Protein AF-X1K0M3-F1 (afdb_monomer_lite)

Foldseek 3Di:
DDKDWDFDDDPPDDTAIKIKDWDDDPVRPDDIDMFIDSDPPDDNVVSVVVVVVVVVVVVVVVCLCVPVVLVVDPDPDPVVNVPVVVVSSVVSVVVVVVVVVVCVVDPDPDPDDD

InterPro domains:
  IPR006783 Transposase, ISC1217 [PF04693] (17-103)
  IPR012337 Ribonuclease H-like superfamily [SSF53098] (16-75)

Secondary structure (DSSP, 8-state):
-EEEEEEEEETTEEEEEEEEEEE--TTS-SPPEEEEES-SSS-HHHHHHHHHHHHHHHHHHHHHHHHH-TTT-----HHHHHHHHHHHHHHHHHHHHHHHHHHHTS--------

Radius of gyration: 20.54 Å; chains: 1; bounding box: 45×45×44 Å

Sequence (114 aa):
MFSGVSLWYRSGFDPVQIKWVVIRDPKGKLRTEAFFSTNITVTAQQIIGWYILRWNIEVTFEELRAHLGVETQRQWSDLAIARTTPVLFSLFSLIVLMANKIVKNGEVPIQSYS

Structure (mmCIF, N/CA/C/O backbone):
data_AF-X1K0M3-F1
#
_entry.id   AF-X1K0M3-F1
#
loop_
_atom_site.group_PDB
_atom_site.id
_atom_site.type_symbol
_atom_site.label_atom_id
_atom_site.label_alt_id
_atom_site.label_comp_id
_atom_site.label_asym_id
_atom_site.label_entity_id
_atom_site.label_seq_id
_atom_site.pdbx_PDB_ins_code
_atom_site.Cartn_x
_atom_site.Cartn_y
_atom_site.Cartn_z
_atom_site.occupancy
_atom_site.B_iso_or_equiv
_atom_site.auth_seq_id
_atom_site.auth_comp_id
_atom_site.auth_asym_id
_atom_site.auth_atom_id
_atom_site.pdbx_PDB_model_num
ATOM 1 N N . MET A 1 1 ? -3.385 -8.555 -18.768 1.00 83.50 1 MET A N 1
ATOM 2 C CA . MET A 1 1 ? -2.562 -7.715 -17.872 1.00 83.50 1 MET A CA 1
ATOM 3 C C . MET A 1 1 ? -1.337 -7.288 -18.650 1.00 83.50 1 MET A C 1
ATOM 5 O O . MET A 1 1 ? -0.722 -8.146 -19.270 1.00 83.50 1 MET A O 1
ATOM 9 N N . PHE A 1 2 ? -1.019 -5.999 -18.642 1.00 92.00 2 PHE A N 1
ATOM 10 C CA . PHE A 1 2 ? 0.143 -5.436 -19.331 1.00 92.00 2 PHE A CA 1
ATOM 11 C C . PHE A 1 2 ? 1.068 -4.793 -18.304 1.00 92.00 2 PHE A C 1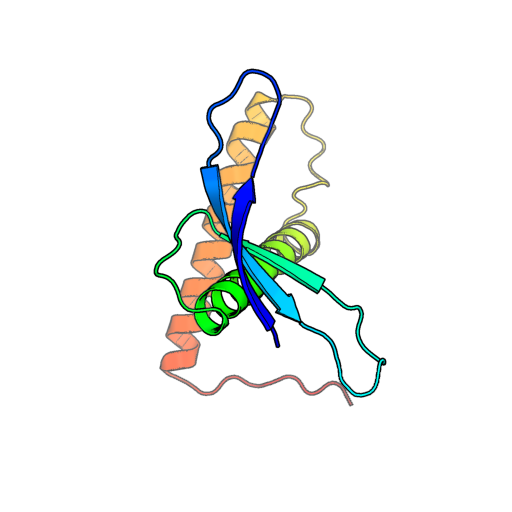
ATOM 13 O O . PHE A 1 2 ? 0.586 -4.268 -17.302 1.00 92.00 2 PHE A O 1
ATOM 20 N N . SER A 1 3 ? 2.377 -4.833 -18.526 1.00 93.69 3 SER A N 1
ATOM 21 C CA . SER A 1 3 ? 3.341 -4.161 -17.659 1.00 93.69 3 SER A CA 1
ATOM 22 C C . SER A 1 3 ? 4.550 -3.672 -18.445 1.00 93.69 3 SER A C 1
ATOM 24 O O . SER A 1 3 ? 4.865 -4.194 -19.514 1.00 93.69 3 SER A O 1
ATOM 26 N N . GLY A 1 4 ? 5.224 -2.664 -17.903 1.00 93.75 4 GLY A N 1
ATOM 27 C CA . GLY A 1 4 ? 6.412 -2.075 -18.505 1.00 93.75 4 GLY A CA 1
ATOM 28 C C . GLY A 1 4 ? 7.123 -1.132 -17.545 1.00 93.75 4 GLY A C 1
ATOM 29 O O . GLY A 1 4 ? 6.674 -0.918 -16.419 1.00 93.75 4 GLY A O 1
ATOM 30 N N . VAL A 1 5 ? 8.247 -0.579 -17.994 1.00 94.81 5 VAL A N 1
ATOM 31 C CA . VAL A 1 5 ? 8.994 0.457 -17.274 1.00 94.81 5 VAL A CA 1
ATOM 32 C C . VAL A 1 5 ? 9.041 1.696 -18.154 1.00 94.81 5 VAL A C 1
ATOM 34 O O . VAL A 1 5 ? 9.359 1.607 -19.337 1.00 94.81 5 VAL A O 1
ATOM 37 N N . SER A 1 6 ? 8.702 2.845 -17.583 1.00 93.25 6 SER A N 1
ATOM 38 C CA . SER A 1 6 ? 8.745 4.139 -18.261 1.00 93.25 6 SER A CA 1
ATOM 39 C C . SER A 1 6 ? 9.392 5.183 -17.364 1.00 93.25 6 SER A C 1
ATOM 41 O O . SER A 1 6 ? 9.333 5.081 -16.139 1.00 93.25 6 SER A O 1
ATOM 43 N N . LEU A 1 7 ? 9.978 6.212 -17.967 1.00 92.44 7 LEU A N 1
ATOM 44 C CA . LEU A 1 7 ? 10.439 7.379 -17.225 1.00 92.44 7 LEU A CA 1
ATOM 45 C C . LEU A 1 7 ? 9.246 8.265 -16.870 1.00 92.44 7 LEU A C 1
ATOM 47 O O . LEU A 1 7 ? 8.470 8.663 -17.738 1.00 92.44 7 LEU A O 1
ATOM 51 N N . TRP A 1 8 ? 9.112 8.572 -15.588 1.00 89.75 8 TRP A N 1
ATOM 52 C CA . TRP A 1 8 ? 8.167 9.544 -15.075 1.00 89.75 8 TRP A CA 1
ATOM 53 C C . TRP A 1 8 ? 8.846 10.905 -14.997 1.00 89.75 8 TRP A C 1
ATOM 55 O O . TRP A 1 8 ? 9.751 11.116 -14.188 1.00 89.75 8 TRP A O 1
ATOM 65 N N . TYR A 1 9 ? 8.408 11.822 -15.854 1.00 89.88 9 TYR A N 1
ATOM 66 C CA . TYR A 1 9 ? 8.958 13.167 -15.936 1.00 89.88 9 TYR A CA 1
ATOM 67 C C . TYR A 1 9 ? 8.084 14.173 -15.182 1.00 89.88 9 TYR A C 1
ATOM 69 O O . TYR A 1 9 ? 6.858 14.177 -15.304 1.00 89.88 9 TYR A O 1
ATOM 77 N N . ARG A 1 10 ? 8.732 15.067 -14.433 1.00 85.19 10 ARG A N 1
ATOM 78 C CA . ARG A 1 10 ? 8.127 16.256 -13.830 1.00 85.19 10 ARG A CA 1
ATOM 79 C C . ARG A 1 10 ? 9.093 17.420 -14.038 1.00 85.19 10 ARG A C 1
ATOM 81 O O . ARG A 1 10 ? 10.277 17.273 -13.758 1.00 85.19 10 ARG A O 1
ATOM 88 N N . SER A 1 11 ? 8.594 18.567 -14.503 1.00 87.81 11 SER A N 1
ATOM 89 C CA . SER A 1 11 ? 9.429 19.762 -14.701 1.00 87.81 11 SER A CA 1
ATOM 90 C C . SER A 1 11 ? 10.186 20.124 -13.418 1.00 87.81 11 SER A C 1
ATOM 92 O O . SER A 1 11 ? 9.587 20.166 -12.342 1.00 87.81 11 SER A O 1
ATOM 94 N N . GLY A 1 12 ? 11.496 20.349 -13.537 1.00 88.88 12 GLY A N 1
ATOM 95 C CA . GLY A 1 12 ? 12.383 20.672 -12.415 1.00 88.88 12 GLY A CA 1
ATOM 96 C C . GLY A 1 12 ? 12.891 19.478 -11.595 1.00 88.88 12 GLY A C 1
ATOM 97 O O . GLY A 1 12 ? 13.585 19.703 -10.610 1.00 88.88 12 GLY A O 1
ATOM 98 N N . PHE A 1 13 ? 12.576 18.234 -11.976 1.00 86.25 13 PHE A N 1
ATOM 99 C CA . PHE A 1 13 ? 13.057 17.026 -11.298 1.00 86.25 13 PHE A CA 1
ATOM 100 C C . PHE A 1 13 ? 13.662 16.034 -12.292 1.00 86.25 13 PHE A C 1
ATOM 102 O O . PHE A 1 13 ? 13.185 15.909 -13.423 1.00 86.25 13 PHE A O 1
ATOM 109 N N . ASP A 1 14 ? 14.678 15.293 -11.844 1.00 87.62 14 ASP A N 1
ATOM 110 C CA . ASP A 1 14 ? 15.253 14.211 -12.637 1.00 87.62 14 ASP A CA 1
ATOM 111 C C . ASP A 1 14 ? 14.198 13.128 -12.914 1.00 87.62 14 ASP A C 1
ATOM 113 O O . ASP A 1 14 ? 13.436 12.751 -12.013 1.00 87.62 14 ASP A O 1
ATOM 117 N N . PRO A 1 15 ? 14.113 12.622 -14.157 1.00 88.00 15 PRO A N 1
ATOM 118 C CA . PRO A 1 15 ? 13.126 11.619 -14.514 1.00 88.00 15 PRO A CA 1
ATOM 119 C C . PRO A 1 15 ? 13.396 10.308 -13.770 1.00 88.00 15 PRO A C 1
ATOM 121 O O . PRO A 1 15 ? 14.495 9.756 -13.819 1.00 88.00 15 PRO A O 1
ATOM 124 N N . VAL A 1 16 ? 12.363 9.778 -13.115 1.00 91.38 16 VAL A N 1
ATOM 125 C CA . VAL A 1 16 ? 12.461 8.548 -12.316 1.00 91.38 16 VAL A CA 1
ATOM 126 C C . VAL A 1 16 ? 11.876 7.383 -13.097 1.00 91.38 16 VAL A C 1
ATOM 128 O O . VAL A 1 16 ? 10.792 7.489 -13.668 1.00 91.38 16 VAL A O 1
ATOM 131 N N . GLN A 1 17 ? 12.566 6.246 -13.116 1.00 93.69 17 GLN A N 1
ATOM 132 C CA . GLN A 1 17 ? 12.003 5.027 -13.691 1.00 93.69 17 GLN A CA 1
ATOM 133 C C . GLN A 1 17 ? 10.862 4.507 -12.814 1.00 93.69 17 GLN A C 1
ATOM 135 O O . GLN A 1 17 ? 11.034 4.274 -11.619 1.00 93.69 17 GLN A O 1
ATOM 140 N N . ILE A 1 18 ? 9.700 4.296 -13.424 1.00 94.12 18 ILE A N 1
ATOM 141 C CA . ILE A 1 18 ? 8.524 3.726 -12.773 1.00 94.12 18 ILE A CA 1
ATOM 142 C C . ILE A 1 18 ? 8.100 2.479 -13.532 1.00 94.12 18 ILE A C 1
ATOM 144 O O . ILE A 1 18 ? 7.953 2.487 -14.757 1.00 94.12 18 ILE A O 1
ATOM 148 N N . LYS A 1 19 ? 7.863 1.402 -12.784 1.00 95.00 19 LYS A N 1
ATOM 149 C CA . LYS A 1 19 ? 7.188 0.219 -13.300 1.00 95.00 19 LYS A CA 1
ATOM 150 C C . LYS A 1 19 ? 5.691 0.427 -13.226 1.00 95.00 19 LYS A C 1
ATOM 152 O O . LYS A 1 19 ? 5.165 0.745 -12.162 1.00 95.00 19 LYS A O 1
ATOM 157 N N . TRP A 1 20 ? 5.007 0.222 -14.338 1.00 94.81 20 TRP A N 1
ATOM 158 C CA . TRP A 1 20 ? 3.558 0.316 -14.415 1.00 94.81 20 TRP A CA 1
ATOM 159 C C . TRP A 1 20 ? 2.949 -1.047 -14.734 1.00 94.81 20 TRP A C 1
ATOM 161 O O . TRP A 1 20 ? 3.555 -1.890 -15.402 1.00 94.81 20 TRP A O 1
ATOM 171 N N . VAL A 1 21 ? 1.734 -1.264 -14.241 1.00 94.81 21 VAL A N 1
ATOM 172 C CA . VAL A 1 21 ? 0.927 -2.460 -14.476 1.00 94.81 21 VAL A CA 1
ATOM 173 C C . VAL A 1 21 ? -0.490 -2.016 -14.792 1.00 94.81 21 VAL A C 1
ATOM 175 O O . VAL A 1 21 ? -1.098 -1.317 -13.994 1.00 94.81 21 VAL A O 1
ATOM 178 N N . VAL A 1 22 ? -1.031 -2.437 -15.931 1.00 94.19 22 VAL A N 1
ATOM 179 C CA . VAL A 1 22 ? -2.420 -2.171 -16.321 1.00 94.19 22 VAL A CA 1
ATOM 180 C C . VAL A 1 22 ? -3.211 -3.473 -16.318 1.00 94.19 22 VAL A C 1
ATOM 182 O O . VAL A 1 22 ? -2.861 -4.450 -16.998 1.00 94.19 22 VAL A O 1
ATOM 185 N N . ILE A 1 23 ? -4.311 -3.478 -15.571 1.00 92.00 23 ILE A N 1
ATOM 186 C CA . ILE A 1 23 ? -5.289 -4.561 -15.546 1.00 92.00 23 ILE A CA 1
ATOM 187 C C . ILE A 1 23 ? -6.516 -4.110 -16.324 1.00 92.00 23 ILE A C 1
ATOM 189 O O . ILE A 1 23 ? -7.095 -3.060 -16.060 1.00 92.00 23 ILE A O 1
ATOM 193 N N . ARG A 1 24 ? -6.919 -4.938 -17.283 1.00 90.44 24 ARG A N 1
ATOM 194 C CA . ARG A 1 24 ? -8.151 -4.774 -18.043 1.00 90.44 24 ARG A CA 1
ATOM 195 C C . ARG A 1 24 ? -8.913 -6.084 -17.989 1.00 90.44 24 ARG A C 1
ATOM 197 O O . ARG A 1 24 ? -8.335 -7.129 -18.294 1.00 90.44 24 ARG A O 1
ATOM 204 N N . ASP A 1 25 ? -10.182 -6.017 -17.610 1.00 90.25 25 ASP A N 1
ATOM 205 C CA . ASP A 1 25 ? -11.082 -7.160 -17.699 1.00 90.25 25 ASP A CA 1
ATOM 206 C C . ASP A 1 25 ? -11.432 -7.416 -19.174 1.00 90.25 25 ASP A C 1
ATOM 208 O O . ASP A 1 25 ? -11.973 -6.518 -19.830 1.00 90.25 25 ASP A O 1
ATOM 212 N N . PRO A 1 26 ? -11.144 -8.612 -19.721 1.00 85.62 26 PRO A N 1
ATOM 213 C CA . PRO A 1 26 ? -11.499 -8.949 -21.097 1.00 85.62 26 PRO A CA 1
ATOM 214 C C . PRO A 1 26 ? -13.011 -8.903 -21.357 1.00 85.62 26 PRO A C 1
ATOM 216 O O . PRO A 1 26 ? -13.413 -8.702 -22.498 1.00 85.62 26 PRO A O 1
ATOM 219 N N . LYS A 1 27 ? -13.853 -9.058 -20.324 1.00 88.06 27 LYS A N 1
ATOM 220 C CA . LYS A 1 27 ? -15.319 -8.964 -20.430 1.00 88.06 27 LYS A CA 1
ATOM 221 C C . LYS A 1 27 ? -15.853 -7.544 -20.215 1.00 88.06 27 LYS A C 1
ATOM 223 O O . LYS A 1 27 ? -17.056 -7.336 -20.347 1.00 88.06 27 LYS A O 1
ATOM 228 N N . GLY A 1 28 ? -14.987 -6.585 -19.875 1.00 84.06 28 GLY A N 1
ATOM 229 C CA . GLY A 1 28 ? -15.340 -5.175 -19.690 1.00 84.06 28 GLY A CA 1
ATOM 230 C C . GLY A 1 28 ? -16.288 -4.882 -18.524 1.00 84.06 28 GLY A C 1
ATOM 231 O O . GLY A 1 28 ? -16.856 -3.796 -18.481 1.00 84.06 28 GLY A O 1
ATOM 232 N N . LYS A 1 29 ? -16.483 -5.822 -17.593 1.00 85.94 29 LYS A N 1
ATOM 233 C CA . LYS A 1 29 ? -17.343 -5.631 -16.417 1.00 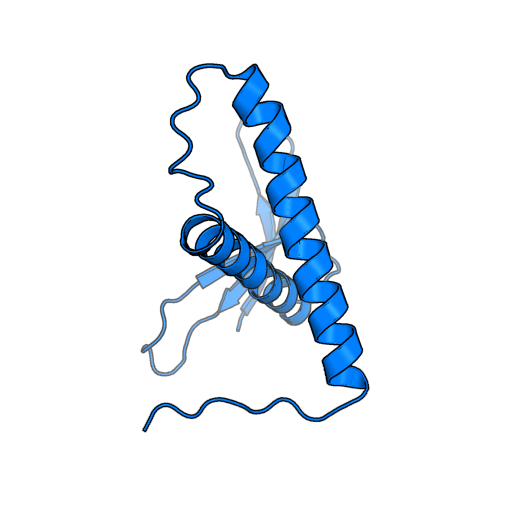85.94 29 LYS A CA 1
ATOM 234 C C . LYS A 1 29 ? -16.633 -4.842 -15.325 1.00 85.94 29 LYS A C 1
ATOM 236 O O . LYS A 1 29 ? -17.275 -4.092 -14.598 1.00 85.94 29 LYS A O 1
ATOM 241 N N . LEU A 1 30 ? -15.319 -5.022 -15.205 1.00 85.19 30 LEU A N 1
ATOM 242 C CA . LEU A 1 30 ? -14.492 -4.284 -14.255 1.00 85.19 30 LEU A CA 1
ATOM 243 C C . LEU A 1 30 ? -13.815 -3.088 -14.924 1.00 85.19 30 LEU A C 1
ATOM 245 O O . LEU A 1 30 ? -13.431 -3.131 -16.099 1.00 85.19 30 LEU A O 1
ATOM 249 N N . ARG A 1 31 ? -13.628 -2.023 -14.141 1.00 88.12 31 ARG A N 1
ATOM 250 C CA . ARG A 1 31 ? -12.883 -0.837 -14.561 1.00 88.12 31 ARG A CA 1
ATOM 251 C C . ARG A 1 31 ? -11.445 -1.226 -14.917 1.00 88.12 31 ARG A C 1
ATOM 253 O O . ARG A 1 31 ? -10.827 -2.063 -14.267 1.00 88.12 31 ARG A O 1
ATOM 260 N N . THR A 1 32 ? -10.911 -0.606 -15.968 1.00 91.12 32 THR A N 1
ATOM 261 C CA . THR A 1 32 ? -9.478 -0.706 -16.275 1.00 91.12 32 THR A CA 1
ATOM 262 C C . THR A 1 32 ? -8.697 0.130 -15.271 1.00 91.12 32 THR A C 1
ATOM 264 O O . THR A 1 32 ? -8.970 1.323 -15.125 1.00 91.12 32 THR A O 1
ATOM 267 N N . GLU A 1 33 ? -7.723 -0.483 -14.610 1.00 90.94 33 GLU A N 1
ATOM 268 C CA . GLU A 1 33 ? -6.923 0.160 -13.569 1.00 90.94 33 GLU A CA 1
ATOM 269 C C . GLU A 1 33 ? -5.430 0.051 -13.860 1.00 90.94 33 GLU A C 1
ATOM 271 O O . GLU A 1 33 ? -4.962 -0.915 -14.470 1.00 90.94 33 GLU A O 1
ATOM 276 N N . ALA A 1 34 ? -4.691 1.073 -13.429 1.00 91.75 34 ALA A N 1
ATOM 277 C CA . ALA A 1 34 ? -3.251 1.177 -13.585 1.00 91.75 34 ALA A CA 1
ATOM 278 C C . ALA A 1 34 ? -2.588 1.337 -12.213 1.00 91.75 34 ALA A C 1
ATOM 280 O O . ALA A 1 34 ? -2.981 2.188 -11.417 1.00 91.75 34 ALA A O 1
ATOM 281 N N . PHE A 1 35 ? -1.560 0.533 -11.968 1.00 92.25 35 PHE A N 1
ATOM 282 C CA . PHE A 1 35 ? -0.769 0.511 -10.744 1.00 92.25 35 PHE A CA 1
ATOM 283 C C . PHE A 1 35 ? 0.680 0.856 -11.058 1.00 92.25 35 PHE A C 1
ATOM 285 O O . PHE A 1 35 ? 1.183 0.533 -12.136 1.00 92.25 35 PHE A O 1
ATOM 292 N N . PHE A 1 36 ? 1.362 1.476 -10.099 1.00 92.25 36 PHE A N 1
ATOM 293 C CA . PHE A 1 36 ? 2.722 1.974 -10.267 1.00 92.25 36 PHE A CA 1
ATOM 294 C C . PHE A 1 36 ? 3.610 1.528 -9.108 1.00 92.25 36 PHE A C 1
ATOM 296 O O . PHE A 1 36 ? 3.158 1.435 -7.967 1.00 92.25 36 PHE A O 1
ATOM 303 N N . SER A 1 37 ? 4.882 1.273 -9.397 1.00 91.94 37 SER A N 1
ATOM 304 C CA . SER A 1 37 ? 5.907 0.995 -8.395 1.00 91.94 37 SER A CA 1
ATOM 305 C C . SER A 1 37 ? 7.212 1.693 -8.756 1.00 91.94 37 SER A C 1
ATOM 307 O O . SER A 1 37 ? 7.636 1.686 -9.913 1.00 91.94 37 SER A O 1
ATOM 309 N N . THR A 1 38 ? 7.863 2.278 -7.752 1.00 92.38 38 THR A N 1
ATOM 310 C CA . THR A 1 38 ? 9.222 2.830 -7.862 1.00 92.38 38 THR A CA 1
ATOM 311 C C . THR A 1 38 ? 10.283 1.735 -7.901 1.00 92.38 38 THR A C 1
ATOM 313 O O . THR A 1 38 ? 11.394 1.966 -8.368 1.00 92.38 38 THR A O 1
ATOM 316 N N . ASN A 1 39 ? 9.953 0.524 -7.445 1.00 91.62 39 ASN A N 1
ATOM 317 C CA . ASN A 1 39 ? 10.832 -0.621 -7.582 1.00 91.62 39 ASN A CA 1
ATOM 318 C C . ASN A 1 39 ? 10.592 -1.287 -8.947 1.00 91.62 39 ASN A C 1
ATOM 320 O O . ASN A 1 39 ? 9.525 -1.830 -9.219 1.00 91.62 39 ASN A O 1
ATOM 324 N N . ILE A 1 40 ? 11.588 -1.255 -9.828 1.00 93.25 40 ILE A N 1
ATOM 325 C CA . ILE A 1 40 ? 11.457 -1.799 -11.188 1.00 93.25 40 ILE A CA 1
ATOM 326 C C . ILE A 1 40 ? 11.636 -3.325 -11.265 1.00 93.25 40 ILE A C 1
ATOM 328 O O . ILE A 1 40 ? 11.244 -3.948 -12.260 1.00 93.25 40 ILE A O 1
ATOM 332 N N . THR A 1 41 ? 12.183 -3.952 -10.220 1.00 93.38 41 THR A N 1
ATOM 333 C CA . THR A 1 41 ? 12.491 -5.392 -10.215 1.00 93.38 41 THR A CA 1
ATOM 334 C C . THR A 1 41 ? 11.299 -6.252 -9.797 1.00 93.38 41 THR A C 1
ATOM 336 O O . THR A 1 41 ? 11.229 -7.420 -10.171 1.00 93.38 41 THR A O 1
ATOM 339 N N . VAL A 1 42 ? 10.313 -5.678 -9.099 1.00 93.31 42 VAL A N 1
ATOM 340 C CA . VAL A 1 42 ? 9.151 -6.425 -8.587 1.00 93.31 42 VAL A CA 1
ATOM 341 C C . VAL A 1 42 ? 8.235 -6.889 -9.710 1.00 93.31 42 VAL A C 1
ATOM 343 O O . VAL A 1 42 ? 8.069 -6.207 -10.723 1.00 93.31 42 VAL A O 1
ATOM 346 N N . THR A 1 43 ? 7.626 -8.062 -9.571 1.00 93.31 43 THR A N 1
ATOM 347 C CA . THR A 1 43 ? 6.728 -8.581 -10.610 1.00 93.31 43 THR A CA 1
ATOM 348 C C . THR A 1 43 ? 5.387 -7.852 -10.591 1.00 93.31 43 THR A C 1
ATOM 350 O O . THR A 1 43 ? 4.965 -7.290 -9.580 1.00 93.31 43 THR A O 1
ATOM 353 N N . ALA A 1 44 ? 4.682 -7.860 -11.721 1.00 91.06 44 ALA A N 1
ATOM 354 C CA . ALA A 1 44 ? 3.370 -7.226 -11.807 1.00 91.06 44 ALA A CA 1
ATOM 355 C C . ALA A 1 44 ? 2.349 -7.880 -10.857 1.00 91.06 44 ALA A C 1
ATOM 357 O O . ALA A 1 44 ? 1.552 -7.186 -10.234 1.00 91.06 44 ALA A O 1
ATOM 358 N N . GLN A 1 45 ? 2.430 -9.199 -10.676 1.00 91.88 45 GLN A N 1
ATOM 359 C CA . GLN A 1 45 ? 1.612 -9.953 -9.729 1.00 91.88 45 GLN A CA 1
ATOM 360 C C . GLN A 1 45 ? 1.881 -9.525 -8.281 1.00 91.88 45 GLN A C 1
ATOM 362 O O . GLN A 1 45 ? 0.938 -9.379 -7.510 1.00 91.88 45 GLN A O 1
ATOM 367 N N . GLN A 1 46 ? 3.144 -9.279 -7.915 1.00 91.50 46 GLN A N 1
ATOM 368 C CA . GLN A 1 46 ? 3.496 -8.782 -6.582 1.00 91.50 46 GLN A CA 1
ATOM 369 C C . GLN A 1 46 ? 2.948 -7.376 -6.329 1.00 91.50 46 GLN A C 1
ATOM 371 O O . GLN A 1 46 ? 2.378 -7.142 -5.267 1.00 91.50 46 GLN A O 1
ATOM 376 N N . ILE A 1 47 ? 3.054 -6.466 -7.307 1.00 91.19 47 ILE A N 1
ATOM 377 C CA . ILE A 1 47 ? 2.485 -5.110 -7.206 1.00 91.19 47 ILE A CA 1
ATOM 378 C C . ILE A 1 47 ? 0.980 -5.182 -6.913 1.00 91.19 47 ILE A C 1
ATOM 380 O O . ILE A 1 47 ? 0.488 -4.507 -6.010 1.00 91.19 47 ILE A O 1
ATOM 384 N N . ILE A 1 48 ? 0.259 -6.037 -7.641 1.00 90.25 48 ILE A N 1
ATOM 385 C CA . ILE A 1 48 ? -1.182 -6.238 -7.445 1.00 90.25 48 ILE A CA 1
ATOM 386 C C . ILE A 1 48 ? -1.460 -6.871 -6.080 1.00 90.25 48 ILE A C 1
ATOM 388 O O . ILE A 1 48 ? -2.350 -6.415 -5.371 1.00 90.25 48 ILE A O 1
ATOM 392 N N . GLY A 1 49 ? -0.683 -7.881 -5.680 1.00 89.25 49 GLY A N 1
ATOM 393 C CA . GLY A 1 49 ? -0.812 -8.521 -4.371 1.00 89.25 49 GLY A CA 1
ATOM 394 C C . GLY A 1 49 ? -0.677 -7.525 -3.217 1.00 89.25 49 GLY A C 1
ATOM 395 O O . GLY A 1 49 ? -1.499 -7.524 -2.305 1.00 89.25 49 GLY A O 1
ATOM 396 N N . TRP A 1 50 ? 0.295 -6.615 -3.284 1.00 87.88 50 TRP A N 1
ATOM 397 C CA . TRP A 1 50 ? 0.428 -5.533 -2.305 1.00 87.88 50 TRP A CA 1
ATOM 398 C C . TRP A 1 50 ? -0.750 -4.565 -2.326 1.00 87.88 50 TRP A C 1
ATOM 400 O O . TRP A 1 50 ? -1.199 -4.129 -1.267 1.00 87.88 50 TRP A O 1
ATOM 410 N N . TYR A 1 51 ? -1.284 -4.254 -3.507 1.00 84.31 51 TYR A N 1
ATOM 411 C CA . TYR A 1 51 ? -2.465 -3.405 -3.609 1.00 84.31 51 TYR A CA 1
ATOM 412 C C . TYR A 1 51 ? -3.707 -4.060 -2.987 1.00 84.31 51 TYR A C 1
ATOM 414 O O . TYR A 1 51 ? -4.465 -3.393 -2.291 1.00 84.31 51 TYR A O 1
ATOM 422 N N . ILE A 1 52 ? -3.881 -5.373 -3.157 1.00 83.25 52 ILE A N 1
ATOM 423 C CA . ILE A 1 52 ? -4.958 -6.131 -2.505 1.00 83.25 52 ILE A CA 1
ATOM 424 C C . ILE A 1 52 ? -4.795 -6.093 -0.979 1.00 83.25 52 ILE A C 1
ATOM 426 O O . ILE A 1 52 ? -5.765 -5.853 -0.266 1.00 83.25 52 ILE A O 1
ATOM 430 N N . LEU A 1 53 ? -3.571 -6.267 -0.465 1.00 79.00 53 LEU A N 1
ATOM 431 C CA . LEU A 1 53 ? -3.302 -6.158 0.975 1.00 79.00 53 LEU A CA 1
ATOM 432 C C . LEU A 1 53 ? -3.632 -4.766 1.525 1.00 79.00 53 LEU A C 1
ATOM 434 O O . LEU A 1 53 ? -4.116 -4.659 2.650 1.00 79.00 53 LEU A O 1
ATOM 438 N N . ARG A 1 54 ? -3.423 -3.708 0.730 1.00 77.56 54 ARG A N 1
ATOM 439 C CA . ARG A 1 54 ? -3.804 -2.339 1.102 1.00 77.56 54 ARG A CA 1
ATOM 440 C C . ARG A 1 54 ? -5.297 -2.231 1.398 1.00 77.56 54 ARG A C 1
ATOM 442 O O . ARG A 1 54 ? -5.643 -1.560 2.355 1.00 77.56 54 ARG A O 1
ATOM 449 N N . TRP A 1 55 ? -6.173 -2.913 0.660 1.00 72.12 55 TRP A N 1
ATOM 450 C CA . TRP A 1 55 ? -7.619 -2.865 0.925 1.00 72.12 55 TRP A CA 1
ATOM 451 C C . TRP A 1 55 ? -7.979 -3.313 2.350 1.00 72.12 55 TRP A C 1
ATOM 453 O O . TRP A 1 55 ? -8.903 -2.788 2.960 1.00 72.12 55 TRP A O 1
ATOM 463 N N . ASN A 1 56 ? -7.195 -4.224 2.936 1.00 71.19 56 ASN A N 1
ATOM 464 C CA . ASN A 1 56 ? -7.390 -4.666 4.318 1.00 71.19 56 ASN A CA 1
ATOM 465 C C . ASN A 1 56 ? -7.216 -3.515 5.332 1.00 71.19 56 ASN A C 1
ATOM 467 O O . ASN A 1 56 ? -7.887 -3.486 6.364 1.00 71.19 56 ASN A O 1
ATOM 471 N N . ILE A 1 57 ? -6.374 -2.521 5.017 1.00 72.50 57 ILE A N 1
ATOM 472 C CA . ILE A 1 57 ? -6.243 -1.322 5.852 1.00 72.50 57 ILE A CA 1
ATOM 473 C C . ILE A 1 57 ? -7.500 -0.453 5.782 1.00 72.50 57 ILE A C 1
ATOM 475 O O . ILE A 1 57 ? -7.925 0.066 6.806 1.00 72.50 57 ILE A O 1
ATOM 479 N N . GLU A 1 58 ? -8.120 -0.327 4.605 1.00 74.19 58 GLU A N 1
ATOM 480 C CA . GLU A 1 58 ? -9.356 0.444 4.420 1.00 74.19 58 GLU A CA 1
ATOM 481 C C . GLU A 1 58 ? -10.514 -0.201 5.191 1.00 74.19 58 GLU A C 1
ATOM 483 O O . GLU A 1 58 ? -11.202 0.500 5.929 1.00 74.19 58 GLU A O 1
ATOM 488 N N . VAL A 1 59 ? -10.634 -1.535 5.138 1.00 73.00 59 VAL A N 1
ATOM 489 C CA . VAL A 1 59 ? -11.585 -2.294 5.973 1.00 73.00 59 VAL A CA 1
ATOM 490 C C . VAL A 1 59 ? -11.287 -2.088 7.456 1.00 73.00 59 VAL A C 1
ATOM 492 O O . VAL A 1 59 ? -12.193 -1.817 8.230 1.00 73.00 59 VAL A O 1
ATOM 495 N N . THR A 1 60 ? -10.017 -2.130 7.866 1.00 69.31 60 THR A N 1
ATOM 496 C CA . THR A 1 60 ? -9.640 -1.847 9.260 1.00 69.31 60 THR A CA 1
ATOM 497 C C . THR A 1 60 ? -10.101 -0.454 9.691 1.00 69.31 60 THR A C 1
ATOM 499 O O . THR A 1 60 ? -10.653 -0.315 10.775 1.00 69.31 60 THR A O 1
ATOM 502 N N . PHE A 1 61 ? -9.917 0.578 8.860 1.00 70.06 61 PHE A N 1
ATOM 503 C CA . PHE A 1 61 ? -10.397 1.931 9.161 1.00 70.06 61 PHE A CA 1
ATOM 504 C C . PHE A 1 61 ? -11.926 2.002 9.262 1.00 70.06 61 PHE A C 1
ATOM 506 O O . PHE A 1 61 ? -12.443 2.674 10.155 1.00 70.06 61 PHE A O 1
ATOM 513 N N . GLU A 1 62 ? -12.643 1.317 8.371 1.00 71.44 62 GLU A N 1
ATOM 514 C CA . GLU A 1 62 ? -14.105 1.253 8.382 1.00 71.44 62 GLU A CA 1
ATOM 515 C C . GLU A 1 62 ? -14.636 0.547 9.638 1.00 71.44 62 GLU A C 1
ATOM 517 O O . GLU A 1 62 ? -15.467 1.109 10.349 1.00 71.44 62 GLU A O 1
ATOM 522 N N . GLU A 1 63 ? -14.083 -0.615 9.980 1.00 70.31 63 GLU A N 1
ATOM 523 C CA . GLU A 1 63 ? -14.410 -1.388 11.185 1.00 70.31 63 GLU A CA 1
ATOM 524 C C . GLU A 1 63 ? -14.091 -0.605 12.467 1.00 70.31 63 GLU A C 1
ATOM 526 O O . GLU A 1 63 ? -14.881 -0.574 13.411 1.00 70.31 63 GLU A O 1
ATOM 531 N N . LEU A 1 64 ? -12.956 0.101 12.504 1.00 68.94 64 LEU A N 1
ATOM 532 C CA . LEU A 1 64 ? -12.576 0.946 13.636 1.00 68.94 64 LEU A CA 1
ATOM 533 C C . LEU A 1 64 ? -13.559 2.119 13.801 1.00 68.94 64 LEU A C 1
ATOM 535 O O . LEU A 1 64 ? -13.948 2.465 14.918 1.00 68.94 64 LEU A O 1
ATOM 539 N N . ARG A 1 65 ? -14.006 2.724 12.696 1.00 68.19 65 ARG A N 1
ATOM 540 C CA . ARG A 1 65 ? -15.035 3.770 12.713 1.00 68.19 65 ARG A CA 1
ATOM 541 C C . ARG A 1 65 ? -16.382 3.216 13.187 1.00 68.19 65 ARG A C 1
ATOM 543 O O . ARG A 1 65 ? -17.012 3.847 14.033 1.00 68.19 65 ARG A O 1
ATOM 550 N N . ALA A 1 66 ? -16.792 2.054 12.681 1.00 68.81 66 ALA A N 1
ATOM 551 C CA . ALA A 1 66 ? -18.084 1.433 12.963 1.00 68.81 66 ALA A CA 1
ATOM 552 C C . ALA A 1 66 ? -18.195 0.888 14.397 1.00 68.81 66 ALA A C 1
ATOM 554 O O . ALA A 1 66 ? -19.211 1.102 15.057 1.00 68.81 66 ALA A O 1
ATOM 555 N N . HIS A 1 67 ? -17.157 0.213 14.898 1.00 67.06 67 HIS A N 1
ATOM 556 C CA . HIS A 1 67 ? -17.209 -0.505 16.177 1.00 67.06 67 HIS A CA 1
ATOM 557 C C . HIS A 1 67 ? -16.530 0.220 17.336 1.00 67.06 67 HIS A C 1
ATOM 559 O O . HIS A 1 67 ? -16.919 0.027 18.487 1.00 67.06 67 HIS A O 1
ATOM 565 N N . LEU A 1 68 ? -15.520 1.048 17.060 1.00 61.56 68 LEU A N 1
ATOM 566 C CA . LEU A 1 68 ? -14.734 1.741 18.088 1.00 61.56 68 LEU A CA 1
ATOM 567 C C . LEU A 1 68 ? -14.964 3.259 18.091 1.00 61.56 68 LEU A C 1
ATOM 569 O O . LEU A 1 68 ? -14.431 3.955 18.954 1.00 61.56 68 LEU A O 1
ATOM 573 N N . GLY A 1 69 ? -15.785 3.773 17.169 1.00 60.12 69 GLY A N 1
ATOM 574 C CA . GLY A 1 69 ? -16.279 5.147 17.206 1.00 60.12 69 GLY A CA 1
ATOM 575 C C . GLY A 1 69 ? -15.210 6.212 16.960 1.00 60.12 69 GLY A C 1
ATOM 576 O O . GLY A 1 69 ? -15.337 7.322 17.476 1.00 60.12 69 GLY A O 1
ATOM 577 N N . VAL A 1 70 ? -14.186 5.898 16.163 1.00 56.69 70 VAL A N 1
ATOM 578 C CA . VAL A 1 70 ? -12.986 6.742 15.956 1.00 56.69 70 VAL A CA 1
ATOM 579 C C . VAL A 1 70 ? -13.296 8.124 15.385 1.00 56.69 70 VAL A C 1
ATOM 581 O O . VAL A 1 70 ? -12.594 9.084 15.681 1.00 56.69 70 VAL A O 1
ATOM 584 N N . GLU A 1 71 ? -14.384 8.261 14.627 1.00 55.69 71 GLU A N 1
ATOM 585 C CA . GLU A 1 71 ? -14.874 9.568 14.159 1.00 55.69 71 GLU A CA 1
ATOM 586 C C . GLU A 1 71 ? -15.987 10.166 15.027 1.00 55.69 71 GLU A C 1
ATOM 588 O O . GLU A 1 71 ? -16.374 11.316 14.843 1.00 55.69 71 GLU A O 1
ATOM 593 N N . THR A 1 72 ? -16.506 9.414 15.996 1.00 53.84 72 THR A N 1
ATOM 594 C CA . THR A 1 72 ? -17.602 9.856 16.878 1.00 53.84 72 THR A CA 1
ATOM 595 C C . THR A 1 72 ? -17.119 10.431 18.211 1.00 53.84 72 THR A C 1
ATOM 597 O O . THR A 1 72 ? -17.930 10.853 19.040 1.00 53.84 72 THR A O 1
ATOM 600 N N . GLN A 1 73 ? -15.804 10.498 18.441 1.00 52.44 73 GLN A N 1
ATOM 601 C CA . GLN A 1 73 ? -15.247 11.079 19.660 1.00 52.44 73 GLN A CA 1
ATOM 602 C C . GLN A 1 73 ? -15.417 12.606 19.688 1.00 52.44 73 GLN A C 1
ATOM 604 O O . GLN A 1 73 ? -14.651 13.359 19.100 1.00 52.44 73 GLN A O 1
ATOM 609 N N . ARG A 1 74 ? -16.404 13.074 20.466 1.00 52.53 74 ARG A N 1
ATOM 610 C CA . ARG A 1 74 ? -16.626 14.487 20.849 1.00 52.53 74 ARG A CA 1
ATOM 611 C C . ARG A 1 74 ? -15.560 15.018 21.831 1.00 52.53 74 ARG A C 1
ATOM 613 O O . ARG A 1 74 ? -15.888 15.634 22.843 1.00 52.53 74 ARG A O 1
ATOM 620 N N . GLN A 1 75 ? -14.279 14.765 21.575 1.00 53.50 75 GLN A N 1
ATOM 621 C CA . GLN A 1 75 ? -13.172 15.368 22.323 1.00 53.50 75 GLN A CA 1
ATOM 622 C C . GLN A 1 75 ? -12.587 16.528 21.507 1.00 53.50 75 GLN A C 1
ATOM 624 O O . GLN A 1 75 ? -11.983 16.316 20.464 1.00 53.50 75 GLN A O 1
ATOM 629 N N . TRP A 1 76 ? -12.766 17.760 21.990 1.00 52.41 76 TRP A N 1
ATOM 630 C CA . TRP A 1 76 ? -12.388 19.012 21.310 1.00 52.41 76 TRP A CA 1
ATOM 631 C C . TRP A 1 76 ? -10.926 19.432 21.545 1.00 52.41 76 TRP A C 1
ATOM 633 O O . TRP A 1 76 ? -10.622 20.617 21.654 1.00 52.41 76 TRP A O 1
ATOM 643 N N . SER A 1 77 ? -10.005 18.480 21.680 1.00 66.44 77 SER A N 1
ATOM 644 C CA . SER A 1 77 ? -8.582 18.800 21.796 1.00 66.44 77 SER A CA 1
ATOM 645 C C . SER A 1 77 ? -7.765 17.8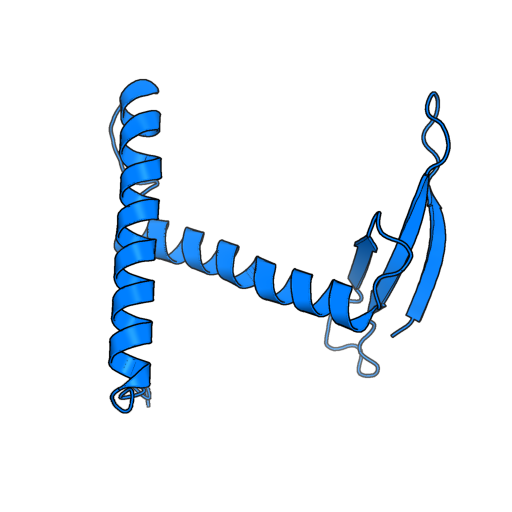64 20.923 1.00 66.44 77 SER A C 1
ATOM 647 O O . SER A 1 77 ? -7.834 16.645 21.089 1.00 66.44 77 SER A O 1
ATOM 649 N N . ASP A 1 78 ? -6.939 18.440 20.048 1.00 64.00 78 ASP A N 1
ATOM 650 C CA . ASP A 1 78 ? -5.997 17.714 19.186 1.00 64.00 78 ASP A CA 1
ATOM 651 C C . ASP A 1 78 ? -5.139 16.724 19.985 1.00 64.00 78 ASP A C 1
ATOM 653 O O . ASP A 1 78 ? -4.813 15.634 19.521 1.00 64.00 78 ASP A O 1
ATOM 657 N N . LEU A 1 79 ? -4.836 17.065 21.240 1.00 68.38 79 LEU A N 1
ATOM 658 C CA . LEU A 1 79 ? -4.050 16.235 22.139 1.00 68.38 79 LEU A CA 1
ATOM 659 C C . LEU A 1 79 ? -4.806 14.990 22.629 1.00 68.38 79 LEU A C 1
ATOM 661 O O . LEU A 1 79 ? -4.191 13.958 22.892 1.00 68.38 79 LEU A O 1
ATOM 665 N N . ALA A 1 80 ? -6.130 15.068 22.762 1.00 62.28 80 ALA A N 1
ATOM 666 C CA . ALA A 1 80 ? -6.953 13.911 23.090 1.00 62.28 80 ALA A CA 1
ATOM 667 C C . ALA A 1 80 ? -7.064 12.965 21.890 1.00 62.28 80 ALA A C 1
ATOM 669 O O . ALA A 1 80 ? -6.847 11.767 22.055 1.00 62.28 80 ALA A O 1
ATOM 670 N N . ILE A 1 81 ? -7.275 13.508 20.686 1.00 63.88 81 ILE A N 1
ATOM 671 C CA . ILE A 1 81 ? -7.303 12.743 19.429 1.00 63.88 81 ILE A CA 1
ATOM 672 C C . ILE A 1 81 ? -5.954 12.049 19.188 1.00 63.88 81 ILE A C 1
ATOM 674 O O . ILE A 1 81 ? -5.916 10.851 18.899 1.00 63.88 81 ILE A O 1
ATOM 678 N N . ALA A 1 82 ? -4.836 12.755 19.391 1.00 72.00 82 ALA A N 1
ATOM 679 C CA . ALA A 1 82 ? -3.489 12.204 19.233 1.00 72.00 82 ALA A CA 1
ATOM 680 C C . ALA A 1 82 ? -3.185 11.041 20.196 1.00 72.00 82 ALA A C 1
ATOM 682 O O . ALA A 1 82 ? -2.326 10.211 19.904 1.00 72.00 82 ALA A O 1
ATOM 683 N N . ARG A 1 83 ? -3.887 10.955 21.335 1.00 77.50 83 ARG A N 1
ATOM 684 C CA . ARG A 1 83 ? -3.727 9.878 22.326 1.00 77.50 83 ARG A CA 1
ATOM 685 C C . ARG A 1 83 ? -4.686 8.717 22.097 1.00 77.50 83 ARG A C 1
ATOM 687 O O . ARG A 1 83 ? -4.269 7.567 22.189 1.00 77.50 83 ARG A O 1
ATOM 694 N N . THR A 1 84 ? -5.959 8.990 21.822 1.00 74.00 84 THR A N 1
ATOM 695 C CA . THR A 1 84 ? -6.981 7.938 21.708 1.00 74.00 84 THR A CA 1
ATOM 696 C C . THR A 1 84 ? -6.850 7.153 20.413 1.00 74.00 84 THR A C 1
ATOM 698 O O . THR A 1 84 ? -6.998 5.935 20.432 1.00 74.00 84 THR A O 1
ATOM 701 N N . THR A 1 85 ? -6.501 7.821 19.311 1.00 73.88 85 THR A N 1
ATOM 702 C CA . THR A 1 85 ? -6.351 7.193 17.993 1.00 73.88 85 THR A CA 1
ATOM 703 C C . THR A 1 85 ? -5.364 6.016 18.022 1.00 73.88 85 THR A C 1
ATOM 705 O O . THR A 1 85 ? -5.796 4.892 17.761 1.00 73.88 85 THR A O 1
ATOM 708 N N . PRO A 1 86 ? -4.080 6.179 18.414 1.00 81.06 86 PRO A N 1
ATOM 709 C CA . PRO A 1 86 ? -3.144 5.054 18.443 1.00 81.06 86 PRO A CA 1
ATOM 710 C C . PRO A 1 86 ? -3.574 3.941 19.406 1.00 81.06 86 PRO A C 1
ATOM 712 O O . PRO A 1 86 ? -3.373 2.769 19.096 1.00 81.06 86 PRO A O 1
ATOM 715 N N . VAL A 1 87 ? -4.207 4.267 20.538 1.00 83.81 87 VAL A N 1
ATOM 716 C CA . VAL A 1 87 ? -4.704 3.265 21.499 1.00 83.81 87 VAL A CA 1
ATOM 717 C C . VAL A 1 87 ? -5.823 2.414 20.891 1.00 83.81 87 VAL A C 1
ATOM 719 O O . VAL A 1 87 ? -5.796 1.194 21.037 1.00 83.81 87 VAL A O 1
ATOM 722 N N . LEU A 1 88 ? -6.761 3.021 20.158 1.00 78.25 88 LEU A N 1
ATOM 723 C CA . LEU A 1 88 ? -7.841 2.291 19.487 1.00 78.25 88 LEU A CA 1
ATOM 724 C C . LEU A 1 88 ? -7.310 1.370 18.381 1.00 78.25 88 LEU A C 1
ATOM 726 O O . LEU A 1 88 ? -7.691 0.201 18.338 1.00 78.25 88 LEU A O 1
ATOM 730 N N . PHE A 1 89 ? -6.371 1.842 17.551 1.00 80.50 89 PHE A N 1
ATOM 731 C CA . PHE A 1 89 ? -5.704 0.987 16.555 1.00 80.50 89 PHE A CA 1
ATOM 732 C C . PHE A 1 89 ? -4.930 -0.164 17.208 1.00 80.50 89 PHE A C 1
ATOM 734 O O . PHE A 1 89 ? -4.959 -1.293 16.711 1.00 80.50 89 PHE A O 1
ATOM 741 N N . SER A 1 90 ? -4.262 0.103 18.334 1.00 84.62 90 SER A N 1
ATOM 742 C CA . SER A 1 90 ? -3.523 -0.911 19.094 1.00 84.62 90 SER A CA 1
ATOM 743 C C . SER A 1 90 ? -4.457 -1.992 19.636 1.00 84.62 90 SER A C 1
ATOM 745 O O . SER A 1 90 ? -4.176 -3.181 19.490 1.00 84.62 90 SER A O 1
ATOM 747 N N . LEU A 1 91 ? -5.587 -1.586 20.226 1.00 85.38 91 LEU A N 1
ATOM 748 C CA . LEU A 1 91 ? -6.591 -2.495 20.775 1.00 85.38 91 LEU A CA 1
ATOM 749 C C . LEU A 1 91 ? -7.211 -3.368 19.681 1.00 85.38 91 LEU A C 1
ATOM 751 O O . LEU A 1 91 ? -7.267 -4.586 19.836 1.00 85.38 91 LEU A O 1
ATOM 755 N N . PHE A 1 92 ? -7.613 -2.768 18.558 1.00 81.38 92 PHE A N 1
ATOM 756 C CA . PHE A 1 92 ? -8.148 -3.511 17.419 1.00 81.38 92 PHE A CA 1
ATOM 757 C C . PHE A 1 92 ? -7.134 -4.527 16.882 1.00 81.38 92 PHE A C 1
ATOM 759 O O . PHE A 1 92 ? -7.454 -5.703 16.722 1.00 81.38 92 PHE A O 1
ATOM 766 N N . SER A 1 93 ? -5.879 -4.106 16.691 1.00 83.69 93 SER A N 1
ATOM 767 C CA . SER A 1 93 ? -4.802 -4.993 16.230 1.00 83.69 93 SER A CA 1
ATOM 768 C C . SER A 1 93 ? -4.603 -6.183 17.172 1.00 83.69 93 SER A C 1
ATOM 770 O O . SER A 1 93 ? -4.454 -7.319 16.722 1.00 83.69 93 SER A O 1
ATOM 772 N N . LEU A 1 94 ? -4.640 -5.945 18.485 1.00 88.56 94 LEU A N 1
ATOM 773 C CA . LEU A 1 94 ? -4.503 -6.987 19.499 1.00 88.56 94 LEU A CA 1
ATOM 774 C C . LEU A 1 94 ? -5.678 -7.976 19.464 1.00 88.56 94 LEU A C 1
ATOM 776 O O . LEU A 1 94 ? -5.442 -9.183 19.510 1.00 88.56 94 LEU A O 1
ATOM 780 N N . ILE A 1 95 ? -6.913 -7.493 19.298 1.00 86.19 95 ILE A N 1
ATOM 781 C CA . ILE A 1 95 ? -8.107 -8.339 19.138 1.00 86.19 95 ILE A CA 1
ATOM 782 C C . ILE A 1 95 ? -7.989 -9.216 17.884 1.00 86.19 95 ILE A C 1
ATOM 784 O O . ILE A 1 95 ? -8.185 -10.427 17.973 1.00 86.19 95 ILE A O 1
ATOM 788 N N . VAL A 1 96 ? -7.608 -8.647 16.736 1.00 84.06 96 VAL A N 1
ATOM 789 C CA . VAL A 1 96 ? -7.444 -9.404 15.480 1.00 84.06 96 VAL A CA 1
ATOM 790 C C . VAL A 1 96 ? -6.344 -10.461 15.603 1.00 84.06 96 VAL A C 1
ATOM 792 O O . VAL A 1 96 ? -6.525 -11.597 15.165 1.00 84.06 96 VAL A O 1
ATOM 795 N N . LEU A 1 97 ? -5.211 -10.133 16.232 1.00 86.25 97 LEU A N 1
ATOM 796 C CA . LEU A 1 97 ? -4.129 -11.095 16.464 1.00 86.25 97 LEU A CA 1
ATOM 797 C C . LEU A 1 97 ? -4.551 -12.222 17.415 1.00 86.25 97 LEU A C 1
ATOM 799 O O . LEU A 1 97 ? -4.225 -13.385 17.162 1.00 86.25 97 LEU A O 1
ATOM 803 N N . MET A 1 98 ? -5.290 -11.902 18.482 1.00 88.06 98 MET A N 1
ATOM 804 C CA . MET A 1 98 ? -5.856 -12.900 19.393 1.00 88.06 98 MET A CA 1
ATOM 805 C C . MET A 1 98 ? -6.846 -13.812 18.669 1.00 88.06 98 MET A C 1
ATOM 807 O O . MET A 1 98 ? -6.708 -15.031 18.756 1.00 88.06 98 MET A O 1
ATOM 811 N N . ALA A 1 99 ? -7.776 -13.244 17.899 1.00 85.44 99 ALA A N 1
ATOM 812 C CA . ALA A 1 99 ? -8.725 -14.000 17.092 1.00 85.44 99 ALA A CA 1
ATOM 813 C C . ALA A 1 99 ? -7.997 -14.929 16.111 1.00 85.44 99 ALA A C 1
ATOM 815 O O . ALA A 1 99 ? -8.240 -16.129 16.115 1.00 85.44 99 ALA A O 1
ATOM 816 N N . ASN A 1 100 ? -7.020 -14.424 15.354 1.00 84.69 100 ASN A N 1
ATOM 817 C CA . ASN A 1 100 ? -6.236 -15.231 14.414 1.00 84.69 100 ASN A CA 1
ATOM 818 C C . ASN A 1 100 ? -5.495 -16.390 15.113 1.00 84.69 100 ASN A C 1
ATOM 820 O O . ASN A 1 100 ? -5.427 -17.498 14.586 1.00 84.69 100 ASN A O 1
ATOM 824 N N . LYS A 1 101 ? -4.967 -16.173 16.326 1.00 84.69 101 LYS A N 1
ATOM 825 C CA . LYS A 1 101 ? -4.322 -17.236 17.116 1.00 84.69 101 LYS A CA 1
ATOM 826 C C . LYS A 1 101 ? -5.320 -18.295 17.596 1.00 84.69 101 LYS A C 1
ATOM 828 O O . LYS A 1 101 ? -4.986 -19.476 17.577 1.00 84.69 101 LYS A O 1
ATOM 833 N N . ILE A 1 102 ? -6.516 -17.885 18.017 1.00 82.31 102 ILE A N 1
ATOM 834 C CA . ILE A 1 102 ? -7.590 -18.797 18.440 1.00 82.31 102 ILE A CA 1
ATOM 835 C C . ILE A 1 102 ? -8.072 -19.627 17.244 1.00 82.31 102 ILE A C 1
ATOM 837 O O . ILE A 1 102 ? -8.147 -20.845 17.344 1.00 82.31 102 ILE A O 1
ATOM 841 N N . VAL A 1 103 ? -8.288 -18.983 16.097 1.00 77.38 103 VAL A N 1
ATOM 842 C CA . VAL A 1 103 ? -8.722 -19.611 14.840 1.00 77.38 103 VAL A CA 1
ATOM 843 C C . VAL A 1 103 ? -7.693 -20.599 14.281 1.00 77.38 103 VAL A C 1
ATOM 845 O O . VAL A 1 103 ? -8.041 -21.654 13.764 1.00 77.38 103 VAL A O 1
ATOM 848 N N . LYS A 1 104 ? -6.394 -20.315 14.410 1.00 66.50 104 LYS A N 1
ATOM 849 C CA . LYS A 1 104 ? -5.356 -21.291 14.033 1.00 66.50 104 LYS A CA 1
ATOM 850 C C . LYS A 1 104 ? -5.374 -22.559 14.892 1.00 66.50 104 LYS A C 1
ATOM 852 O O . LYS A 1 104 ? -4.842 -23.575 14.458 1.00 66.50 104 LYS A O 1
ATOM 857 N N . ASN A 1 105 ? -5.983 -22.498 16.076 1.00 61.62 105 ASN A N 1
ATOM 858 C CA . ASN A 1 105 ? -6.107 -23.612 17.012 1.00 61.62 105 ASN A CA 1
ATOM 859 C C . ASN A 1 105 ? -7.536 -24.198 17.075 1.00 61.62 105 ASN A C 1
ATOM 861 O O . ASN A 1 105 ? -7.755 -25.132 17.843 1.00 61.62 105 ASN A O 1
ATOM 865 N N . GLY A 1 106 ? -8.498 -23.685 16.294 1.00 58.22 106 GLY A N 1
ATOM 866 C CA . GLY A 1 106 ? -9.888 -24.153 16.273 1.00 58.22 106 GLY A CA 1
ATOM 867 C C . GLY A 1 106 ? -10.707 -23.548 15.124 1.00 58.22 106 GLY A C 1
ATOM 868 O O . GLY A 1 106 ? -10.535 -22.383 14.780 1.00 58.22 106 GLY A O 1
ATOM 869 N N . GLU A 1 107 ? -11.593 -24.343 14.519 1.00 57.41 107 GLU A N 1
ATOM 870 C CA . GLU A 1 107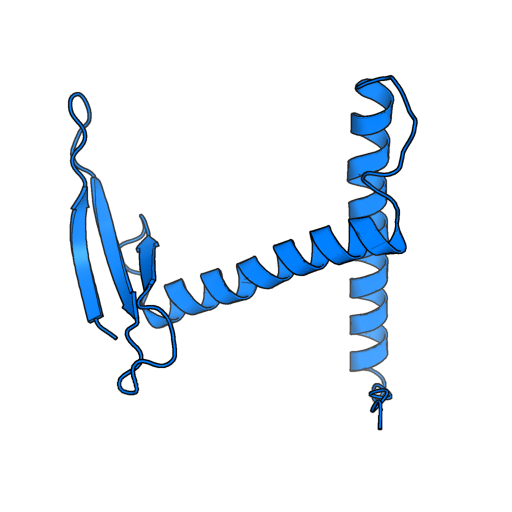 ? -12.426 -23.953 13.370 1.00 57.41 107 GLU A CA 1
ATOM 871 C C . GLU A 1 107 ? -13.296 -22.717 13.660 1.00 57.41 107 GLU A C 1
ATOM 873 O O . GLU A 1 107 ? -13.922 -22.604 14.715 1.00 57.41 107 GLU A O 1
ATOM 878 N N . VAL A 1 108 ? -13.353 -21.780 12.706 1.00 57.84 108 VAL A N 1
ATOM 879 C CA . VAL A 1 108 ? -14.194 -20.578 12.820 1.00 57.84 108 VAL A CA 1
ATOM 880 C C . VAL A 1 108 ? -15.625 -20.924 12.426 1.00 57.84 108 VAL A C 1
ATOM 882 O O . VAL A 1 108 ? -15.830 -21.380 11.299 1.00 57.84 108 VAL A O 1
ATOM 885 N N . PRO A 1 109 ? -16.637 -20.648 13.264 1.00 58.66 109 PRO A N 1
ATOM 886 C CA . PRO A 1 109 ? -18.014 -20.663 12.805 1.00 58.66 109 PRO A CA 1
ATOM 887 C C . PRO A 1 109 ? -18.221 -19.468 11.869 1.00 58.66 109 PRO A C 1
ATOM 889 O O . PRO A 1 109 ? -18.288 -18.316 12.295 1.00 58.66 109 PRO A O 1
ATOM 892 N N . ILE A 1 110 ? -18.288 -19.742 10.570 1.00 55.25 110 ILE A N 1
ATOM 893 C CA . ILE A 1 110 ? -18.686 -18.759 9.566 1.00 55.25 110 ILE A CA 1
ATOM 894 C C . ILE A 1 110 ? -20.195 -18.570 9.749 1.00 55.25 110 ILE A 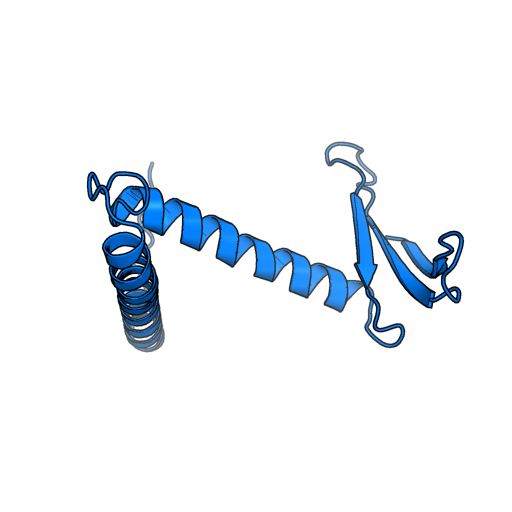C 1
ATOM 896 O O . ILE A 1 110 ? -20.965 -19.485 9.461 1.00 55.25 110 ILE A O 1
ATOM 900 N N . GLN A 1 111 ? -20.638 -17.422 10.269 1.00 55.44 111 GLN A N 1
ATOM 901 C CA . GLN A 1 111 ? -22.066 -17.102 10.291 1.00 55.44 111 GLN A CA 1
ATOM 902 C C . GLN A 1 111 ? -22.537 -16.874 8.849 1.00 55.44 111 GLN A C 1
ATOM 904 O O . GLN A 1 111 ? -22.342 -15.806 8.272 1.00 55.44 111 GLN A O 1
ATOM 909 N N . SER A 1 112 ? -23.138 -17.903 8.255 1.00 38.78 112 SER A N 1
ATOM 910 C CA . SER A 1 112 ? -23.896 -17.790 7.014 1.00 38.78 112 SER A CA 1
ATOM 911 C C . SER A 1 112 ? -25.193 -17.036 7.303 1.00 38.78 112 SER A C 1
ATOM 913 O O . SER A 1 112 ? -26.082 -17.573 7.965 1.00 38.78 112 SER A O 1
ATOM 915 N N . TYR A 1 113 ? -25.300 -15.796 6.830 1.00 45.66 113 TYR A N 1
ATOM 916 C CA . TYR A 1 113 ? -26.600 -15.143 6.696 1.00 45.66 113 TYR A CA 1
ATOM 917 C C . TYR A 1 113 ? -27.337 -15.794 5.519 1.00 45.66 113 TYR A C 1
ATOM 919 O O . TYR A 1 113 ? -26.870 -15.717 4.380 1.00 45.66 113 TYR A O 1
ATOM 927 N N . SER A 1 114 ? -28.433 -16.484 5.840 1.00 42.25 114 SER A N 1
ATOM 928 C CA . SER A 1 114 ? -29.428 -17.021 4.901 1.00 42.25 114 SER A CA 1
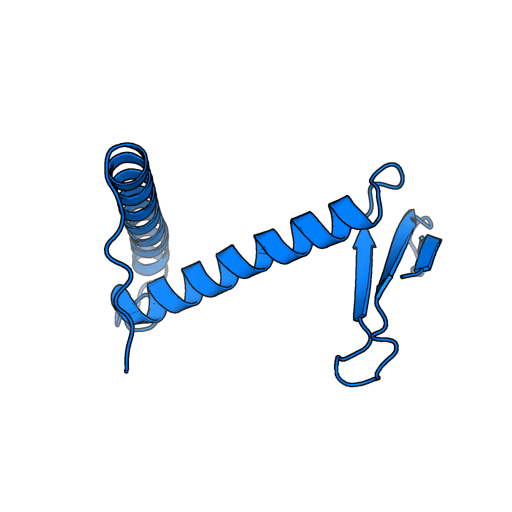ATOM 929 C C . SER A 1 114 ? -30.456 -15.964 4.519 1.00 42.25 114 SER A C 1
ATOM 931 O O . SER A 1 114 ? -30.764 -15.116 5.389 1.00 42.25 114 SER A O 1
#

pLDDT: mean 78.96, std 14.05, range [38.78, 95.0]

Organism: NCBI:txid412755